Protein AF-A0A8S1IZ89-F1 (afdb_monomer_lite)

Structure (mmCIF, N/CA/C/O backbone):
data_AF-A0A8S1IZ89-F1
#
_entry.id   AF-A0A8S1IZ89-F1
#
loop_
_atom_site.group_PDB
_atom_site.id
_atom_site.type_symbol
_atom_site.label_atom_id
_atom_site.label_alt_id
_atom_site.label_comp_id
_atom_site.label_asym_id
_atom_site.label_entity_id
_atom_site.label_seq_id
_atom_site.pdbx_PDB_ins_code
_atom_site.Cartn_x
_atom_site.Cartn_y
_atom_site.Cartn_z
_atom_site.occupancy
_atom_site.B_iso_or_equiv
_atom_site.auth_seq_id
_atom_site.auth_comp_id
_atom_site.auth_asym_id
_atom_site.auth_atom_id
_atom_site.pdbx_PDB_model_num
ATOM 1 N N . VAL A 1 1 ? -4.936 14.243 17.126 1.00 49.38 1 VAL A N 1
ATOM 2 C CA . VAL A 1 1 ? -4.599 13.901 15.725 1.00 49.38 1 VAL A CA 1
ATOM 3 C C . VAL A 1 1 ? -5.715 13.002 15.227 1.00 49.38 1 VAL A C 1
ATOM 5 O O . VAL A 1 1 ? -6.036 12.081 15.971 1.00 49.38 1 VAL A O 1
ATOM 8 N N . PRO A 1 2 ? -6.377 13.292 14.095 1.00 57.69 2 PRO A N 1
ATOM 9 C CA . PRO A 1 2 ? -7.375 12.384 13.537 1.00 57.69 2 PRO A CA 1
ATOM 10 C C . PRO A 1 2 ? -6.714 11.041 13.225 1.00 57.69 2 PRO A C 1
ATOM 12 O O . PRO A 1 2 ? -5.628 11.019 12.645 1.00 57.69 2 PRO A O 1
ATOM 15 N N . THR A 1 3 ? -7.331 9.948 13.657 1.00 65.00 3 THR A N 1
ATOM 16 C CA . THR A 1 3 ? -6.880 8.593 13.336 1.00 65.00 3 THR A CA 1
ATOM 17 C C . THR A 1 3 ? -6.989 8.394 11.822 1.00 65.00 3 THR A C 1
ATOM 19 O O . THR A 1 3 ? -8.007 8.797 11.257 1.00 65.00 3 THR A O 1
ATOM 22 N N . PRO A 1 4 ? -5.977 7.821 11.148 1.00 73.00 4 PRO A N 1
ATOM 23 C CA . PRO A 1 4 ? -6.112 7.484 9.737 1.00 73.00 4 PRO A CA 1
ATOM 24 C C . PRO A 1 4 ? -7.290 6.528 9.534 1.00 73.00 4 PRO A C 1
ATOM 26 O O . PRO A 1 4 ? -7.555 5.667 10.378 1.00 73.00 4 PRO A O 1
ATOM 29 N N . THR A 1 5 ? -7.984 6.669 8.408 1.00 88.69 5 THR A N 1
ATOM 30 C CA . THR A 1 5 ? -9.081 5.765 8.062 1.00 88.69 5 THR A CA 1
ATOM 31 C C . THR A 1 5 ? -8.478 4.432 7.629 1.00 88.69 5 THR A C 1
ATOM 33 O O . THR A 1 5 ? -7.643 4.389 6.729 1.00 88.69 5 THR A O 1
ATOM 36 N N . LEU A 1 6 ? -8.866 3.335 8.279 1.00 92.69 6 LEU A N 1
ATOM 37 C CA . LEU A 1 6 ? -8.362 1.995 7.973 1.00 92.69 6 LEU A CA 1
ATOM 38 C C . LEU A 1 6 ? -9.396 1.201 7.181 1.00 92.69 6 LEU A C 1
ATOM 40 O O . LEU A 1 6 ? -10.599 1.341 7.395 1.00 92.69 6 LEU A O 1
ATOM 44 N N . SER A 1 7 ? -8.930 0.323 6.294 1.00 94.62 7 SER A N 1
ATOM 45 C CA . SER A 1 7 ? -9.812 -0.607 5.591 1.00 94.62 7 SER A CA 1
ATOM 46 C C . SER A 1 7 ? -10.605 -1.460 6.585 1.00 94.62 7 SER A C 1
ATOM 48 O O . SER A 1 7 ? -10.048 -2.026 7.527 1.00 94.62 7 SER A O 1
ATOM 50 N N . GLU A 1 8 ? -11.912 -1.562 6.360 1.00 94.69 8 GLU A N 1
ATOM 51 C CA . GLU A 1 8 ? -12.821 -2.352 7.194 1.00 94.69 8 GLU A CA 1
ATOM 52 C C . GLU A 1 8 ? -12.557 -3.853 7.058 1.00 94.69 8 GLU A C 1
ATOM 54 O O . GLU A 1 8 ? -12.084 -4.320 6.013 1.00 94.69 8 GLU A O 1
ATOM 59 N N . LYS A 1 9 ? -12.888 -4.613 8.107 1.00 95.50 9 LYS A N 1
ATOM 60 C CA . LYS A 1 9 ? -12.671 -6.063 8.171 1.00 95.50 9 LYS A CA 1
ATOM 61 C C . LYS A 1 9 ? -13.233 -6.776 6.943 1.00 95.50 9 LYS A C 1
ATOM 63 O O . LYS A 1 9 ? -14.357 -6.517 6.520 1.00 95.50 9 LYS A O 1
ATOM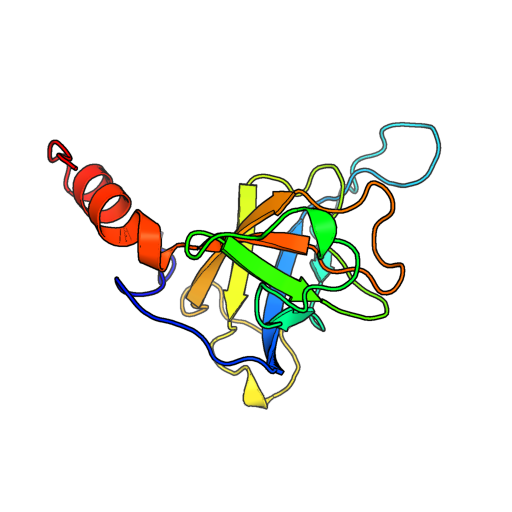 68 N N . GLY A 1 10 ? -12.451 -7.698 6.383 1.00 93.12 10 GLY A N 1
ATOM 69 C CA . GLY A 1 10 ? -12.871 -8.529 5.249 1.00 93.12 10 GLY A CA 1
ATOM 70 C C . GLY A 1 10 ? -13.019 -7.779 3.919 1.00 93.12 10 GLY A C 1
ATOM 71 O O . GLY A 1 10 ? -13.324 -8.404 2.904 1.00 93.12 10 GLY A O 1
ATOM 72 N N . THR A 1 11 ? -12.768 -6.465 3.887 1.00 94.44 11 THR A N 1
ATOM 73 C CA . THR A 1 11 ? -12.809 -5.683 2.648 1.00 94.44 11 THR A CA 1
ATOM 74 C C . THR A 1 11 ? -11.732 -6.168 1.685 1.00 94.44 11 THR A C 1
ATOM 76 O O . THR A 1 11 ? -10.543 -6.221 2.023 1.00 94.44 11 THR A O 1
ATOM 79 N N . GLN A 1 12 ? -12.150 -6.481 0.462 1.00 92.44 12 GLN A N 1
ATOM 80 C CA . GLN A 1 12 ? -11.260 -6.702 -0.667 1.00 92.44 12 GLN A CA 1
ATOM 81 C C . GLN A 1 12 ? -11.396 -5.543 -1.645 1.00 92.44 12 GLN A C 1
ATOM 83 O O . GLN A 1 12 ? -12.501 -5.154 -2.015 1.00 92.44 12 GLN A O 1
ATOM 88 N N . HIS A 1 13 ? -10.256 -5.002 -2.059 1.00 92.38 13 HIS A N 1
ATOM 89 C CA . HIS A 1 13 ? -10.190 -3.921 -3.031 1.00 92.38 13 HIS A CA 1
ATOM 90 C C . HIS A 1 13 ? -9.970 -4.515 -4.431 1.00 92.38 13 HIS A C 1
ATOM 92 O O . HIS A 1 13 ? -9.106 -5.388 -4.563 1.00 92.38 13 HIS A O 1
ATOM 98 N N . PRO A 1 14 ? -10.738 -4.104 -5.458 1.00 92.00 14 PRO A N 1
ATOM 99 C CA . PRO A 1 14 ? -10.648 -4.681 -6.799 1.00 92.00 14 PRO A CA 1
ATOM 100 C C . PRO A 1 14 ? -9.265 -4.531 -7.444 1.00 92.00 14 PRO A C 1
ATOM 102 O O . PRO A 1 14 ? -8.589 -3.515 -7.250 1.00 92.00 14 PRO A O 1
ATOM 105 N N . GLY A 1 15 ? -8.888 -5.496 -8.289 1.00 94.19 15 GLY A N 1
ATOM 106 C CA . GLY A 1 15 ? -7.741 -5.349 -9.188 1.00 94.19 15 GLY A CA 1
ATOM 107 C C . GLY A 1 15 ? -7.893 -4.128 -10.104 1.00 94.19 15 GLY A C 1
ATOM 108 O O . GLY A 1 15 ? -8.998 -3.788 -10.525 1.00 94.19 15 GLY A O 1
ATOM 109 N N . GLY A 1 16 ? -6.784 -3.441 -10.380 1.00 92.50 16 GLY A N 1
ATOM 110 C CA . GLY A 1 16 ? -6.748 -2.188 -11.140 1.00 92.50 16 GLY A CA 1
ATOM 111 C C . GLY A 1 16 ? -7.029 -0.924 -10.318 1.00 92.50 16 GLY A C 1
ATOM 112 O O . GLY A 1 16 ? -6.866 0.178 -10.838 1.00 92.50 16 GLY A O 1
ATOM 113 N N . THR A 1 17 ? -7.407 -1.048 -9.040 1.00 91.62 17 THR A N 1
ATOM 114 C CA . THR A 1 17 ? -7.554 0.109 -8.139 1.00 91.62 17 THR A CA 1
ATOM 115 C C . THR A 1 17 ? -6.214 0.818 -7.970 1.00 91.62 17 THR A C 1
ATOM 117 O O . THR A 1 17 ? -5.233 0.178 -7.587 1.00 91.62 17 THR A O 1
ATOM 120 N N . TYR A 1 18 ? -6.181 2.128 -8.225 1.00 91.56 18 TYR A N 1
ATOM 121 C CA . TYR A 1 18 ? -5.006 2.958 -7.967 1.00 91.56 18 TYR A CA 1
ATOM 122 C C . TYR A 1 18 ? -4.786 3.140 -6.468 1.00 91.56 18 TYR A C 1
ATOM 124 O O . TYR A 1 18 ? -5.712 3.468 -5.723 1.00 91.56 18 TYR A O 1
ATOM 132 N N . VAL A 1 19 ? -3.541 2.950 -6.051 1.00 93.25 19 VAL A N 1
ATOM 133 C CA . VAL A 1 19 ? -3.087 3.059 -4.668 1.00 93.25 19 VAL A CA 1
ATOM 134 C C . VAL A 1 19 ? -1.782 3.842 -4.611 1.00 93.25 19 VAL A C 1
ATOM 136 O O . VAL A 1 19 ? -1.003 3.869 -5.563 1.00 93.25 19 VAL A O 1
ATOM 139 N N . GLY A 1 20 ? -1.567 4.513 -3.489 1.00 92.38 20 GLY A N 1
ATOM 140 C CA . GLY A 1 20 ? -0.357 5.258 -3.198 1.00 92.38 20 GLY A CA 1
ATOM 141 C C . GLY A 1 20 ? 0.447 4.562 -2.114 1.00 92.38 20 GLY A C 1
ATOM 142 O O . GLY A 1 20 ? -0.123 3.903 -1.244 1.00 92.38 20 GLY A O 1
ATOM 143 N N . ALA A 1 21 ? 1.762 4.735 -2.144 1.00 93.38 21 ALA A N 1
ATOM 144 C CA . ALA A 1 21 ? 2.639 4.357 -1.046 1.00 93.38 21 ALA A CA 1
ATOM 145 C C . ALA A 1 21 ? 3.576 5.511 -0.694 1.00 93.38 21 ALA A C 1
ATOM 147 O O . ALA A 1 21 ? 4.027 6.234 -1.582 1.00 93.38 21 ALA A O 1
ATOM 148 N N . LEU A 1 22 ? 3.833 5.696 0.600 1.00 90.31 22 LEU A N 1
ATOM 149 C CA . LEU A 1 22 ? 4.686 6.760 1.132 1.00 90.31 22 LEU A CA 1
ATOM 150 C C . LEU A 1 22 ? 5.923 6.169 1.798 1.00 90.31 22 LEU A C 1
ATOM 152 O O . LEU A 1 22 ? 5.813 5.204 2.556 1.00 90.31 22 LEU A O 1
ATOM 156 N N . GLY A 1 23 ? 7.072 6.792 1.562 1.00 89.69 23 GLY A N 1
ATOM 157 C CA . GLY A 1 23 ? 8.345 6.264 2.025 1.00 89.69 23 GLY A CA 1
ATOM 158 C C . GLY A 1 23 ? 9.500 7.243 1.870 1.00 89.69 23 GLY A C 1
ATOM 159 O O . GLY A 1 23 ? 9.391 8.258 1.179 1.00 89.69 23 GLY A O 1
ATOM 160 N N . TRP A 1 24 ? 10.598 6.958 2.562 1.00 88.06 24 TRP A N 1
ATOM 161 C CA . TRP A 1 24 ? 11.829 7.744 2.458 1.00 88.06 24 TRP A CA 1
ATOM 162 C C . TRP A 1 24 ? 12.909 7.050 1.649 1.00 88.06 24 TRP A C 1
ATOM 164 O O . TRP A 1 24 ? 13.892 7.726 1.398 1.00 88.06 24 TRP A O 1
ATOM 174 N N . ASP A 1 25 ? 12.732 5.784 1.246 1.00 81.56 25 ASP A N 1
ATOM 175 C CA . ASP A 1 25 ? 13.628 4.988 0.397 1.00 81.56 25 ASP A CA 1
ATOM 176 C C . ASP A 1 25 ? 15.148 5.088 0.690 1.00 81.56 25 ASP A C 1
ATOM 178 O O . ASP A 1 25 ? 15.782 6.139 0.761 1.00 81.56 25 ASP A O 1
ATOM 182 N N . ILE A 1 26 ? 15.828 3.950 0.745 1.00 74.25 26 ILE A N 1
ATOM 183 C CA . ILE A 1 26 ? 17.291 3.909 0.731 1.00 74.25 26 ILE A CA 1
ATOM 184 C C . ILE A 1 26 ? 17.732 4.017 -0.730 1.00 74.25 26 ILE A C 1
ATOM 186 O O . ILE A 1 26 ? 17.502 3.112 -1.534 1.00 74.25 26 ILE A O 1
ATOM 190 N N . GLY A 1 27 ? 18.388 5.126 -1.068 1.00 61.88 27 GLY A N 1
ATOM 191 C CA . GLY A 1 27 ? 18.873 5.425 -2.406 1.00 61.88 27 GLY A CA 1
ATOM 192 C C . GLY A 1 27 ? 19.727 4.300 -3.000 1.00 61.88 27 GLY A C 1
ATOM 193 O O . GLY A 1 27 ? 20.597 3.709 -2.354 1.00 61.88 27 GLY A O 1
ATOM 194 N N . HIS A 1 28 ? 19.504 4.015 -4.284 1.00 55.84 28 HIS A N 1
ATOM 195 C CA . HIS A 1 28 ? 20.293 3.056 -5.055 1.00 55.84 28 HIS A CA 1
ATOM 196 C C . HIS A 1 28 ? 21.638 3.668 -5.478 1.00 55.84 28 HIS A C 1
ATOM 198 O O . HIS A 1 28 ? 21.827 4.043 -6.632 1.00 55.84 28 HIS A O 1
ATOM 204 N N . GLY A 1 29 ? 22.576 3.786 -4.533 1.00 48.19 29 GLY A N 1
ATOM 205 C CA . GLY A 1 29 ? 23.840 4.492 -4.766 1.00 48.19 29 GLY A CA 1
ATOM 206 C C . GLY A 1 29 ? 25.036 4.001 -3.955 1.00 48.19 29 GLY A C 1
ATOM 207 O O . GLY A 1 29 ? 25.900 4.807 -3.646 1.00 48.19 29 GLY A O 1
ATOM 208 N N . GLY A 1 30 ? 25.107 2.721 -3.566 1.00 47.28 30 GLY A N 1
ATOM 209 C CA . GLY A 1 30 ? 26.288 2.118 -2.910 1.00 47.28 30 GLY A CA 1
ATOM 210 C C . GLY A 1 30 ? 26.605 2.621 -1.489 1.00 47.28 30 GLY A C 1
ATOM 211 O O . GLY A 1 30 ? 27.226 1.903 -0.708 1.00 47.28 30 GLY A O 1
ATOM 212 N N . TYR A 1 31 ? 26.105 3.796 -1.126 1.00 50.94 31 TYR A N 1
ATOM 213 C CA . TYR A 1 31 ? 26.049 4.356 0.211 1.00 50.94 31 TYR A CA 1
ATOM 214 C C . TYR A 1 31 ? 24.585 4.357 0.654 1.00 50.94 31 TYR A C 1
ATOM 216 O O . TYR A 1 31 ? 23.686 4.611 -0.144 1.00 50.94 31 TYR A O 1
ATOM 224 N N . ARG A 1 32 ? 24.341 4.005 1.919 1.00 59.81 32 ARG A N 1
ATOM 225 C CA . ARG A 1 32 ? 23.022 3.984 2.572 1.00 59.81 32 ARG A CA 1
ATOM 226 C C . ARG A 1 32 ? 22.459 5.408 2.737 1.00 59.81 32 ARG A C 1
ATOM 228 O O . ARG A 1 32 ? 22.263 5.861 3.860 1.00 59.81 32 ARG A O 1
ATOM 235 N N . GLU A 1 33 ? 22.258 6.137 1.649 1.00 64.81 33 GLU A N 1
ATOM 236 C CA . GLU A 1 33 ? 21.637 7.458 1.690 1.00 64.81 33 GLU A CA 1
ATOM 237 C C . GLU A 1 33 ? 20.123 7.281 1.681 1.00 64.81 33 GLU A C 1
ATOM 239 O O . GLU A 1 33 ? 19.527 6.952 0.661 1.00 64.81 33 GLU A O 1
ATOM 244 N N . VAL A 1 34 ? 19.512 7.439 2.851 1.00 72.25 34 VAL A N 1
ATOM 245 C CA . VAL A 1 34 ? 18.061 7.606 2.976 1.00 72.25 34 VAL A CA 1
ATOM 246 C C . VAL A 1 34 ? 17.718 8.977 2.399 1.00 72.25 34 VAL A C 1
ATOM 248 O O . VAL A 1 34 ? 18.426 9.942 2.704 1.00 72.25 34 VAL A O 1
ATOM 251 N N . TYR A 1 35 ? 16.671 9.093 1.581 1.00 75.94 35 TYR A N 1
ATOM 252 C CA . TYR A 1 35 ? 16.251 10.423 1.143 1.00 75.94 35 TYR A CA 1
ATOM 253 C C . TYR A 1 35 ? 15.790 11.254 2.349 1.00 75.94 35 TYR A C 1
ATOM 255 O O . TYR A 1 35 ? 15.136 10.760 3.262 1.00 75.94 35 TYR A O 1
ATOM 263 N N . ASP A 1 36 ? 16.135 12.539 2.365 1.00 82.00 36 ASP A N 1
ATOM 264 C CA . ASP A 1 36 ? 15.750 13.481 3.427 1.00 82.00 36 ASP A CA 1
ATOM 265 C C . ASP A 1 36 ? 14.297 13.968 3.300 1.00 82.00 36 ASP A C 1
ATOM 267 O O . ASP A 1 36 ? 13.718 14.531 4.230 1.00 82.00 36 ASP A O 1
ATOM 271 N N . THR A 1 37 ? 13.698 13.723 2.139 1.00 85.69 37 THR A N 1
ATOM 272 C CA . THR A 1 37 ? 12.366 14.174 1.763 1.00 85.69 37 THR A CA 1
ATOM 273 C C . THR A 1 37 ? 11.459 12.968 1.577 1.00 85.69 37 THR A C 1
ATOM 275 O O . THR A 1 37 ? 11.817 12.035 0.859 1.00 85.69 37 THR A O 1
ATOM 278 N N . LEU A 1 38 ? 10.274 13.010 2.192 1.00 87.31 38 LEU A N 1
ATOM 279 C CA . LEU A 1 38 ? 9.245 11.988 2.011 1.00 87.31 38 LEU A CA 1
ATOM 280 C C . LEU A 1 38 ? 8.815 11.932 0.540 1.00 87.31 38 LEU A C 1
ATOM 282 O O . LEU A 1 38 ? 8.553 12.967 -0.080 1.00 87.31 38 LEU A O 1
ATOM 286 N N . ARG A 1 39 ? 8.712 10.722 -0.003 1.00 87.75 39 ARG A N 1
ATOM 287 C CA . ARG A 1 39 ? 8.324 10.452 -1.387 1.00 87.75 39 ARG A CA 1
ATOM 288 C C . ARG A 1 39 ? 7.044 9.643 -1.446 1.00 87.75 39 ARG A C 1
ATOM 290 O O . ARG A 1 39 ? 6.634 9.021 -0.469 1.00 87.75 39 ARG A O 1
ATOM 297 N N . MET A 1 40 ? 6.421 9.682 -2.618 1.00 88.94 40 MET A N 1
ATOM 298 C CA . MET A 1 40 ? 5.192 8.964 -2.905 1.00 88.94 40 MET A CA 1
ATOM 299 C C . MET A 1 40 ? 5.318 8.215 -4.229 1.00 88.94 40 MET A C 1
ATOM 301 O O . MET A 1 40 ? 5.583 8.839 -5.256 1.00 88.94 40 MET A O 1
ATOM 305 N N . ALA A 1 41 ? 5.048 6.912 -4.206 1.00 90.69 41 ALA A N 1
ATOM 306 C CA . ALA A 1 41 ? 4.626 6.174 -5.390 1.00 90.69 41 ALA A CA 1
ATOM 307 C C . ALA A 1 41 ? 3.116 6.393 -5.548 1.00 90.69 41 ALA A C 1
ATOM 309 O O . ALA A 1 41 ? 2.354 6.123 -4.622 1.00 90.69 41 ALA A O 1
ATOM 310 N N . SER A 1 42 ? 2.684 6.927 -6.686 1.00 89.62 42 SER A N 1
ATOM 311 C CA . SER A 1 42 ? 1.304 7.378 -6.930 1.00 89.62 42 SER A CA 1
ATOM 312 C C . SER A 1 42 ? 0.606 6.650 -8.084 1.00 89.62 42 SER A C 1
ATOM 314 O O . SER A 1 42 ? -0.578 6.867 -8.334 1.00 89.62 42 SER A O 1
ATOM 316 N N . SER A 1 43 ? 1.332 5.783 -8.788 1.00 89.81 43 SER A N 1
ATOM 317 C CA . SER A 1 43 ? 0.859 5.055 -9.970 1.00 89.81 43 SER A CA 1
ATOM 318 C C . SER A 1 43 ? 0.678 3.552 -9.746 1.00 89.81 43 SER A C 1
ATOM 320 O O . SER A 1 43 ? 0.438 2.820 -10.707 1.00 89.81 43 SER A O 1
ATOM 322 N N . LEU A 1 44 ? 0.798 3.078 -8.503 1.00 93.56 44 LEU A N 1
ATOM 323 C CA . LEU A 1 44 ? 0.624 1.667 -8.172 1.00 93.56 44 LEU A CA 1
ATOM 324 C C . LEU A 1 44 ? -0.834 1.247 -8.381 1.00 93.56 44 LEU A C 1
ATOM 326 O O . LEU A 1 44 ? -1.768 1.989 -8.077 1.00 93.56 44 LEU A O 1
ATOM 330 N N . GLN A 1 45 ? -1.028 0.029 -8.872 1.00 94.69 45 GLN A N 1
ATOM 331 C CA . GLN A 1 45 ? -2.335 -0.594 -9.041 1.00 94.69 45 GLN A CA 1
ATOM 332 C C . GLN A 1 45 ? -2.383 -1.933 -8.326 1.00 94.69 45 GLN A C 1
ATOM 334 O O . GLN A 1 45 ? -1.419 -2.697 -8.378 1.00 94.69 45 GLN A O 1
ATOM 339 N N . ILE A 1 46 ? -3.519 -2.243 -7.703 1.00 96.44 46 ILE A N 1
ATOM 340 C CA . ILE A 1 46 ? -3.752 -3.563 -7.112 1.00 96.44 46 ILE A CA 1
ATOM 341 C C . ILE A 1 46 ? -3.750 -4.624 -8.211 1.00 96.44 46 ILE A C 1
ATOM 343 O O . ILE A 1 46 ? -4.438 -4.486 -9.225 1.00 96.44 46 ILE A O 1
ATOM 347 N N . VAL A 1 47 ? -3.026 -5.713 -7.973 1.00 96.38 47 VAL A N 1
ATOM 348 C CA . VAL A 1 47 ? -3.015 -6.898 -8.830 1.00 96.38 47 VAL A CA 1
ATOM 349 C C . VAL A 1 47 ? -3.492 -8.092 -8.018 1.00 96.38 47 VAL A C 1
ATOM 351 O O . VAL A 1 47 ? -3.202 -8.221 -6.830 1.00 96.38 47 VAL A O 1
ATOM 354 N N . GLU A 1 48 ? -4.242 -8.980 -8.660 1.00 95.31 48 GLU A N 1
ATOM 355 C CA . GLU A 1 48 ? -4.629 -10.246 -8.052 1.00 95.31 48 GLU A CA 1
ATOM 356 C C . GLU A 1 48 ? -3.390 -11.068 -7.671 1.00 95.31 48 GLU A C 1
ATOM 358 O O . GLU A 1 48 ? -2.487 -11.285 -8.480 1.00 95.31 48 GLU A O 1
ATOM 363 N N . ASN A 1 49 ? -3.368 -11.555 -6.431 1.00 95.88 49 ASN A N 1
ATOM 364 C CA . ASN A 1 49 ? -2.210 -12.197 -5.808 1.00 95.88 49 ASN A CA 1
ATOM 365 C C . ASN A 1 49 ? -1.522 -13.294 -6.653 1.00 95.88 49 ASN A C 1
ATOM 367 O O . ASN A 1 49 ? -0.291 -13.274 -6.723 1.00 95.88 49 ASN A O 1
ATOM 371 N N . PRO A 1 50 ? -2.244 -14.216 -7.328 1.00 94.56 50 PRO A N 1
ATOM 372 C CA . PRO A 1 50 ? -1.613 -15.242 -8.166 1.00 94.56 50 PRO A CA 1
ATOM 373 C C . PRO A 1 50 ? -0.858 -14.690 -9.383 1.00 94.56 50 PRO A C 1
ATOM 375 O O . PRO A 1 50 ? 0.007 -15.373 -9.926 1.00 94.56 50 PRO A O 1
ATOM 378 N N . TYR A 1 51 ? -1.181 -13.468 -9.812 1.00 94.75 51 TYR A N 1
ATOM 379 C CA . TYR A 1 51 ? -0.638 -12.824 -11.009 1.00 94.75 51 TYR A CA 1
ATOM 380 C C . TYR A 1 51 ? 0.293 -11.653 -10.673 1.00 94.75 51 TYR A C 1
ATOM 382 O O . TYR A 1 51 ? 0.579 -10.825 -11.536 1.00 94.75 51 TYR A O 1
ATOM 390 N N . CYS A 1 52 ? 0.758 -11.566 -9.424 1.00 95.50 52 CYS A N 1
ATOM 391 C CA . CYS A 1 52 ? 1.639 -10.496 -8.980 1.00 95.50 52 CYS A CA 1
ATOM 392 C C . CYS A 1 52 ? 3.001 -10.552 -9.703 1.00 95.50 52 CYS A C 1
ATOM 394 O O . CYS A 1 52 ? 3.752 -11.513 -9.489 1.00 95.50 52 CYS A O 1
ATOM 396 N N . PRO A 1 53 ? 3.362 -9.542 -10.521 1.00 94.56 53 PRO A N 1
ATOM 397 C CA . PRO A 1 53 ? 4.559 -9.605 -11.355 1.00 94.56 53 PRO A CA 1
ATOM 398 C C . PRO A 1 53 ? 5.843 -9.745 -10.530 1.00 94.56 53 PRO A C 1
ATOM 400 O O . PRO A 1 53 ? 6.156 -8.901 -9.692 1.00 94.56 53 PRO A O 1
ATOM 403 N N . GLY A 1 54 ? 6.627 -10.791 -10.780 1.00 93.12 54 GLY A N 1
ATOM 404 C CA . GLY A 1 54 ? 7.882 -11.061 -10.071 1.00 93.12 54 GLY A CA 1
ATOM 405 C C . GLY A 1 54 ? 7.734 -11.714 -8.690 1.00 93.12 54 GLY A C 1
ATOM 406 O O . GLY A 1 54 ? 8.758 -12.014 -8.068 1.00 93.12 54 GLY A O 1
ATOM 407 N N . LEU A 1 55 ? 6.505 -11.958 -8.224 1.00 94.25 55 LEU A N 1
ATOM 408 C CA . LEU A 1 55 ? 6.192 -12.662 -6.973 1.00 94.25 55 LEU A CA 1
ATOM 409 C C . LEU A 1 55 ? 5.368 -13.942 -7.207 1.00 94.25 55 LEU A C 1
ATOM 411 O O . LEU A 1 55 ? 4.882 -14.556 -6.258 1.00 94.25 55 LEU A O 1
ATOM 415 N N . GLU A 1 56 ? 5.265 -14.417 -8.450 1.00 91.19 56 GLU A N 1
ATOM 416 C CA . GLU A 1 56 ? 4.444 -15.576 -8.836 1.00 91.19 56 GLU A CA 1
ATOM 417 C C . GLU A 1 56 ? 4.863 -16.852 -8.087 1.00 91.19 56 GLU A C 1
ATOM 419 O O . GLU A 1 56 ? 4.040 -17.688 -7.720 1.00 91.19 56 GLU A O 1
ATOM 424 N N . ARG A 1 57 ? 6.166 -16.993 -7.806 1.00 90.25 57 ARG A N 1
ATOM 425 C CA . ARG A 1 57 ? 6.726 -18.145 -7.076 1.00 90.25 57 ARG A CA 1
ATOM 426 C C . ARG A 1 57 ? 6.538 -18.073 -5.559 1.00 90.25 57 ARG A C 1
ATOM 428 O O . ARG A 1 57 ? 6.873 -19.037 -4.879 1.00 90.25 57 ARG A O 1
ATOM 435 N N . TRP A 1 58 ? 6.067 -16.943 -5.032 1.00 89.62 58 TRP A N 1
ATOM 436 C CA . TRP A 1 58 ? 5.963 -16.697 -3.591 1.00 89.62 58 TRP A CA 1
ATOM 437 C C . TRP A 1 58 ? 4.580 -17.056 -3.040 1.00 89.62 58 TRP A C 1
ATOM 439 O O . TRP A 1 58 ? 4.400 -17.020 -1.829 1.00 89.62 58 TRP A O 1
ATOM 449 N N . ALA A 1 59 ? 3.630 -17.432 -3.909 1.00 90.75 59 ALA A N 1
ATOM 450 C CA . ALA A 1 59 ? 2.290 -17.890 -3.538 1.00 90.75 59 ALA A CA 1
ATOM 451 C C . ALA A 1 59 ? 1.613 -16.959 -2.513 1.00 90.75 59 ALA A C 1
ATOM 453 O O . ALA A 1 59 ? 1.288 -17.365 -1.398 1.00 90.75 59 ALA A O 1
ATOM 454 N N . LEU A 1 60 ? 1.434 -15.689 -2.893 1.00 95.25 60 LEU A N 1
ATOM 455 C CA . LEU A 1 60 ? 0.910 -14.653 -2.004 1.00 95.25 60 LEU A CA 1
ATOM 456 C C . LEU A 1 60 ? -0.464 -15.049 -1.430 1.00 95.25 60 LEU A C 1
ATOM 458 O O . LEU A 1 60 ? -1.448 -15.180 -2.161 1.00 95.25 60 LEU A O 1
ATOM 462 N N . GLY A 1 61 ? -0.524 -15.224 -0.108 1.00 94.69 61 GLY A N 1
ATOM 463 C CA . GLY A 1 61 ? -1.744 -15.590 0.611 1.00 94.69 61 GLY A CA 1
ATOM 464 C C . GLY A 1 61 ? -2.774 -14.458 0.677 1.00 94.69 61 GLY A C 1
ATOM 465 O O . GLY A 1 61 ? -2.484 -13.311 0.346 1.00 94.69 61 GLY A O 1
ATOM 466 N N . ALA A 1 62 ? -3.988 -14.767 1.140 1.00 94.38 62 ALA A N 1
ATOM 467 C CA . ALA A 1 62 ? -5.085 -13.796 1.225 1.00 94.38 62 ALA A CA 1
ATOM 468 C C . ALA A 1 62 ? -4.785 -12.600 2.153 1.00 94.38 62 ALA A C 1
ATOM 470 O O . ALA A 1 62 ? -5.268 -11.502 1.893 1.00 94.38 62 ALA A O 1
ATOM 471 N N . HIS A 1 63 ? -3.927 -12.780 3.162 1.00 95.81 63 HIS A N 1
ATOM 472 C CA . HIS A 1 63 ? -3.457 -11.732 4.079 1.00 95.81 63 HIS A CA 1
ATOM 473 C C . HIS A 1 63 ? -2.500 -10.717 3.425 1.00 95.81 63 HIS A C 1
ATOM 475 O O . HIS A 1 63 ? -2.026 -9.794 4.087 1.00 95.81 63 HIS A O 1
ATOM 481 N N . LEU A 1 64 ? -2.195 -10.874 2.132 1.00 97.50 64 LEU A N 1
ATOM 482 C CA . LEU A 1 64 ? -1.365 -9.959 1.355 1.00 97.50 64 LEU A CA 1
ATOM 483 C C . LEU A 1 64 ? -2.173 -9.281 0.247 1.00 97.50 64 LEU A C 1
ATOM 485 O O . LEU A 1 64 ? -3.159 -9.818 -0.271 1.00 97.50 64 LEU A O 1
ATOM 489 N N . ILE A 1 65 ? -1.715 -8.094 -0.128 1.00 98.00 65 ILE A N 1
ATOM 490 C CA . ILE A 1 65 ? -2.111 -7.335 -1.310 1.00 98.00 65 ILE A CA 1
ATOM 491 C C . ILE A 1 65 ? -0.875 -7.245 -2.199 1.00 98.00 65 ILE A C 1
ATOM 493 O O . ILE A 1 65 ? 0.201 -6.907 -1.709 1.00 98.00 65 ILE A O 1
ATOM 497 N N . CYS A 1 66 ? -1.019 -7.519 -3.492 1.00 97.56 66 CYS A N 1
ATOM 498 C CA . CYS A 1 66 ? -0.017 -7.130 -4.475 1.00 97.56 66 CYS A CA 1
ATOM 499 C C . CYS A 1 66 ? -0.374 -5.767 -5.070 1.00 97.56 66 CYS A C 1
ATOM 501 O O . CYS A 1 66 ? -1.522 -5.557 -5.470 1.00 97.56 66 CYS A O 1
ATOM 503 N N . ALA A 1 67 ? 0.604 -4.868 -5.170 1.00 96.88 67 ALA A N 1
ATOM 504 C CA . ALA A 1 67 ? 0.476 -3.657 -5.972 1.00 96.88 67 ALA A CA 1
ATOM 505 C C . ALA A 1 67 ? 1.682 -3.479 -6.896 1.00 96.88 67 ALA A C 1
ATOM 507 O O . ALA A 1 67 ? 2.791 -3.917 -6.590 1.00 96.88 67 ALA A O 1
ATOM 508 N N . TYR A 1 68 ? 1.442 -2.879 -8.055 1.00 95.00 68 TYR A N 1
ATOM 509 C CA . TYR A 1 68 ? 2.385 -2.865 -9.164 1.00 95.00 68 TYR A CA 1
ATOM 510 C C . TYR A 1 68 ? 2.309 -1.556 -9.955 1.00 95.00 68 TYR A C 1
ATOM 512 O O . TYR A 1 68 ? 1.220 -1.052 -10.221 1.00 95.00 68 TYR A O 1
ATOM 520 N N . SER A 1 69 ? 3.463 -1.046 -10.386 1.00 93.81 69 SER A N 1
ATOM 521 C CA . SER A 1 69 ? 3.596 -0.043 -11.445 1.00 93.81 69 SER A CA 1
ATOM 522 C C . SER A 1 69 ? 4.827 -0.344 -12.304 1.00 93.81 69 SER A C 1
ATOM 524 O O . SER A 1 69 ? 5.768 -1.026 -11.892 1.00 93.81 69 SER A O 1
ATOM 526 N N . THR A 1 70 ? 4.831 0.162 -13.537 1.00 91.50 70 THR A N 1
ATOM 527 C CA . THR A 1 70 ? 5.974 0.036 -14.449 1.00 91.50 70 THR A CA 1
ATOM 528 C C . THR A 1 70 ? 7.187 0.838 -13.970 1.00 91.50 70 THR A C 1
ATOM 530 O O . THR A 1 70 ? 8.316 0.400 -14.194 1.00 91.50 70 THR A O 1
ATOM 533 N N . TYR A 1 71 ? 6.965 1.993 -13.330 1.00 88.75 71 TYR A N 1
ATOM 534 C CA . TYR A 1 71 ? 8.007 3.004 -13.083 1.00 88.75 71 TYR A CA 1
ATOM 535 C C . TYR A 1 71 ? 8.194 3.383 -11.614 1.00 88.75 71 TYR A C 1
ATOM 537 O O . TYR A 1 71 ? 9.208 3.986 -11.273 1.00 88.75 71 TYR A O 1
ATOM 545 N N . GLU A 1 72 ? 7.232 3.052 -10.760 1.00 91.25 72 GLU A N 1
ATOM 546 C CA . GLU A 1 72 ? 7.249 3.382 -9.336 1.00 91.25 72 GLU A CA 1
ATOM 547 C C . GLU A 1 72 ? 7.074 2.105 -8.518 1.00 91.25 72 GLU A C 1
ATOM 549 O O . GLU A 1 72 ? 6.451 1.146 -8.972 1.00 91.25 72 GLU A O 1
ATOM 554 N N . ASP A 1 73 ? 7.646 2.083 -7.323 1.00 92.12 73 ASP A N 1
ATOM 555 C CA . ASP A 1 73 ? 7.591 0.946 -6.411 1.00 92.12 73 ASP A CA 1
ATOM 556 C C . ASP A 1 73 ? 7.915 1.433 -5.001 1.00 92.12 73 ASP A C 1
ATOM 558 O O . ASP A 1 73 ? 8.499 2.505 -4.839 1.00 92.12 73 ASP A O 1
ATOM 562 N N . THR A 1 74 ? 7.566 0.636 -4.001 1.00 93.38 74 THR A N 1
ATOM 563 C CA . THR A 1 74 ? 8.143 0.780 -2.658 1.00 93.38 74 THR A CA 1
ATOM 564 C C . THR A 1 74 ? 9.448 0.013 -2.590 1.00 93.38 74 THR A C 1
ATOM 566 O O . THR A 1 74 ? 9.532 -1.089 -3.140 1.00 93.38 74 THR A O 1
ATOM 569 N N . CYS A 1 75 ? 10.454 0.544 -1.902 1.00 91.00 75 CYS A N 1
ATOM 570 C CA . CYS A 1 75 ? 11.768 -0.086 -1.890 1.00 91.00 75 CYS A CA 1
ATOM 571 C C . CYS A 1 75 ? 12.333 -0.297 -0.481 1.00 91.00 75 CYS A C 1
ATOM 573 O O . CYS A 1 75 ? 11.636 -0.361 0.535 1.00 91.00 75 CYS A O 1
ATOM 575 N N . GLN A 1 76 ? 13.641 -0.535 -0.432 1.00 88.56 76 GLN A N 1
ATOM 576 C CA . GLN A 1 76 ? 14.384 -0.720 0.801 1.00 88.56 76 GLN A CA 1
ATOM 577 C C . GLN A 1 76 ? 14.230 0.526 1.667 1.00 88.56 76 GLN A C 1
ATOM 579 O O . GLN A 1 76 ? 14.515 1.618 1.205 1.00 88.56 76 GLN A O 1
ATOM 584 N N . GLY A 1 77 ? 13.838 0.361 2.928 1.00 88.06 77 GLY A N 1
ATOM 585 C CA . GLY A 1 77 ? 13.608 1.485 3.842 1.00 88.06 77 GLY A CA 1
ATOM 586 C C . GLY A 1 77 ? 12.154 1.945 3.941 1.00 88.06 77 GLY A C 1
ATOM 587 O O . GLY A 1 77 ? 11.837 2.653 4.891 1.00 88.06 77 GLY A O 1
ATOM 588 N N . ASP A 1 78 ? 11.267 1.478 3.059 1.00 91.75 78 ASP A N 1
ATOM 589 C CA . ASP A 1 78 ? 9.835 1.804 3.124 1.00 91.75 78 ASP A CA 1
ATOM 590 C C . ASP A 1 78 ? 9.019 0.824 3.977 1.00 91.75 78 ASP A C 1
ATOM 592 O O . ASP A 1 78 ? 7.833 1.046 4.214 1.00 91.75 78 ASP A O 1
ATOM 596 N N . SER A 1 79 ? 9.625 -0.277 4.437 1.00 94.31 79 SER A N 1
ATOM 597 C CA . SER A 1 79 ? 8.954 -1.308 5.238 1.00 94.31 79 SER A CA 1
ATOM 598 C C . SER A 1 79 ? 8.206 -0.711 6.434 1.00 94.31 79 SER A C 1
ATOM 600 O O . SER A 1 79 ? 8.772 0.038 7.230 1.00 94.31 79 SER A O 1
ATOM 602 N N . GLY A 1 80 ? 6.932 -1.081 6.582 1.00 95.56 80 GLY A N 1
ATOM 603 C CA . GLY A 1 80 ? 6.034 -0.518 7.595 1.00 95.56 80 GLY A CA 1
ATOM 604 C C . GLY A 1 80 ? 5.294 0.753 7.162 1.00 95.56 80 GLY A C 1
ATOM 605 O O . GLY A 1 80 ? 4.379 1.180 7.866 1.00 95.56 80 GLY A O 1
ATOM 606 N N . GLY A 1 81 ? 5.641 1.341 6.013 1.00 94.44 81 GLY A N 1
ATOM 607 C CA . GLY A 1 81 ? 4.933 2.481 5.434 1.00 94.44 81 GLY A CA 1
ATOM 608 C C . GLY A 1 81 ? 3.501 2.141 4.991 1.00 94.44 81 GLY A C 1
ATOM 609 O O . GLY A 1 81 ? 3.148 0.964 4.849 1.00 94.44 81 GLY A O 1
ATOM 610 N N . PRO A 1 82 ? 2.647 3.155 4.768 1.00 94.50 82 PRO A N 1
ATOM 611 C CA . PRO A 1 82 ? 1.265 2.940 4.363 1.00 94.50 82 PRO A CA 1
ATOM 612 C C . PRO A 1 82 ? 1.147 2.695 2.855 1.00 94.50 82 PRO A C 1
ATOM 614 O O . PRO A 1 82 ? 1.701 3.443 2.050 1.00 94.50 82 PRO A O 1
ATOM 617 N N . LEU A 1 83 ? 0.336 1.703 2.486 1.00 96.00 83 LEU A N 1
ATOM 618 C CA . LEU A 1 83 ? -0.341 1.636 1.193 1.00 96.00 83 LEU A CA 1
ATOM 619 C C . LEU A 1 83 ? -1.766 2.159 1.396 1.00 96.00 83 LEU A C 1
ATOM 621 O O . LEU A 1 83 ? -2.474 1.675 2.288 1.00 96.00 83 LEU A O 1
ATOM 625 N N . PHE A 1 84 ? -2.196 3.126 0.592 1.00 93.88 84 PHE A N 1
ATOM 626 C CA . PHE A 1 84 ? -3.470 3.821 0.787 1.00 93.88 84 PHE A CA 1
ATOM 627 C C . PHE A 1 84 ? -4.210 4.103 -0.526 1.00 93.88 84 PHE A C 1
ATOM 629 O O . PHE A 1 84 ? -3.610 4.206 -1.594 1.00 93.88 84 PHE A O 1
ATOM 636 N N . ILE A 1 85 ? -5.531 4.246 -0.439 1.00 90.81 85 ILE A N 1
ATOM 637 C CA . ILE A 1 85 ? -6.377 4.840 -1.478 1.00 90.81 85 ILE A CA 1
ATOM 638 C C . ILE A 1 85 ? -6.624 6.289 -1.060 1.00 90.81 85 ILE A C 1
ATOM 640 O O . ILE A 1 85 ? -7.093 6.529 0.052 1.00 90.81 85 ILE A O 1
ATOM 644 N N . ALA A 1 86 ? -6.304 7.253 -1.924 1.00 83.31 86 ALA A N 1
ATOM 645 C CA . ALA A 1 86 ? -6.628 8.649 -1.641 1.00 83.31 86 ALA A CA 1
ATOM 646 C C . ALA A 1 86 ? -8.146 8.872 -1.698 1.00 83.31 86 ALA A C 1
ATOM 648 O O . ALA A 1 86 ? -8.817 8.216 -2.490 1.00 83.31 86 ALA A O 1
ATOM 649 N N . ASP A 1 87 ? -8.680 9.832 -0.941 1.00 74.81 87 ASP A N 1
ATOM 650 C CA . ASP A 1 87 ? -10.128 10.143 -0.909 1.00 74.81 87 ASP A CA 1
ATOM 651 C C . ASP A 1 87 ? -10.739 10.479 -2.287 1.00 74.81 87 ASP A C 1
ATOM 653 O O . ASP A 1 87 ? -11.923 10.259 -2.533 1.00 74.81 87 ASP A O 1
ATOM 657 N N . ASN A 1 88 ? -9.920 10.921 -3.248 1.00 66.00 88 ASN A N 1
ATOM 658 C CA . ASN A 1 88 ? -10.340 11.097 -4.639 1.00 66.00 88 ASN A CA 1
ATOM 659 C C . ASN A 1 88 ? -9.434 10.332 -5.624 1.00 66.00 88 ASN A C 1
ATOM 661 O O . ASN A 1 88 ? -8.650 10.946 -6.364 1.00 66.00 88 ASN A O 1
ATOM 665 N N . PRO A 1 89 ? -9.554 8.995 -5.686 1.00 60.78 89 PRO A N 1
ATOM 666 C CA . PRO A 1 89 ? -8.687 8.169 -6.520 1.00 60.78 89 PRO A CA 1
ATOM 667 C C . PRO A 1 89 ? -9.022 8.321 -8.013 1.00 60.78 89 PRO A C 1
ATOM 669 O O . PRO A 1 89 ? -8.155 8.148 -8.866 1.00 60.78 89 PRO A O 1
ATOM 672 N N . LEU A 1 90 ? -10.258 8.726 -8.340 1.00 57.88 90 LEU A N 1
ATOM 673 C CA . LEU A 1 90 ? -10.728 8.965 -9.711 1.00 57.88 90 LEU A CA 1
ATOM 674 C C . LEU A 1 90 ? -10.039 10.157 -10.387 1.00 57.88 90 LEU A C 1
ATOM 676 O O . LEU A 1 90 ? -10.043 10.253 -11.612 1.00 57.88 90 LEU A O 1
ATOM 680 N N . SER A 1 91 ? -9.426 11.052 -9.608 1.00 62.34 91 SER A N 1
ATOM 681 C CA . SER A 1 91 ? -8.603 12.135 -10.152 1.00 62.34 91 SER A CA 1
ATOM 682 C C . SER A 1 91 ? -7.273 11.647 -10.741 1.00 62.34 91 SER A C 1
ATOM 684 O O . SER A 1 91 ? -6.598 12.417 -11.426 1.00 62.34 91 SER A O 1
ATOM 686 N N . GLY A 1 92 ? -6.868 10.403 -10.444 1.00 56.00 92 GLY A N 1
ATOM 687 C CA . GLY A 1 92 ? -5.565 9.843 -10.813 1.00 56.00 92 GLY A CA 1
ATOM 688 C C . GLY A 1 92 ? -4.371 10.564 -10.175 1.00 56.00 92 GLY A C 1
ATOM 689 O O . GLY A 1 92 ? -3.229 10.217 -10.457 1.00 56.00 92 GLY A O 1
ATOM 690 N N . ASN A 1 93 ? -4.611 11.573 -9.330 1.00 61.34 93 ASN A N 1
ATOM 691 C CA . ASN A 1 93 ? -3.581 12.373 -8.686 1.00 61.34 93 ASN A CA 1
ATOM 692 C C . ASN A 1 93 ? -3.588 12.095 -7.182 1.00 61.34 93 ASN A C 1
ATOM 694 O O . ASN A 1 93 ? -4.216 12.808 -6.397 1.00 61.34 93 ASN A O 1
ATOM 698 N N . LEU A 1 94 ? -2.852 11.057 -6.787 1.00 69.69 94 LEU A N 1
ATOM 699 C CA . LEU A 1 94 ? -2.677 10.706 -5.377 1.00 69.69 94 LEU A CA 1
ATOM 700 C C . LEU A 1 94 ? -1.783 11.718 -4.628 1.00 69.69 94 LEU A C 1
ATOM 702 O O . LEU A 1 94 ? -1.777 11.738 -3.402 1.00 69.69 94 LEU A O 1
ATOM 706 N N . SER A 1 95 ? -1.104 12.632 -5.336 1.00 62.56 95 SER A N 1
ATOM 707 C CA . SER A 1 95 ? -0.232 13.672 -4.761 1.00 62.56 95 SER A CA 1
ATOM 708 C C . SER A 1 95 ? -0.986 14.814 -4.063 1.00 62.56 95 SER A C 1
ATOM 710 O O . SER A 1 95 ? -0.356 15.685 -3.464 1.00 62.56 95 SER A O 1
ATOM 712 N N . LYS A 1 96 ? -2.323 14.849 -4.162 1.00 61.28 96 LYS A N 1
ATOM 713 C CA . LYS A 1 96 ? -3.202 15.833 -3.497 1.00 61.28 96 LYS A CA 1
ATOM 714 C C . LYS A 1 96 ? -4.148 15.205 -2.464 1.00 61.28 96 LYS A C 1
ATOM 716 O O . LYS A 1 96 ? -5.097 15.873 -2.053 1.00 61.28 96 LYS A O 1
ATOM 721 N N . GLY A 1 97 ? -3.918 13.942 -2.092 1.00 63.22 97 GLY A N 1
ATOM 722 C CA . GLY A 1 97 ? -4.708 13.232 -1.083 1.00 63.22 97 GLY A CA 1
ATOM 723 C C . GLY A 1 97 ? -4.794 14.002 0.236 1.00 63.22 97 GLY A C 1
ATOM 724 O O . GLY A 1 97 ? -3.942 14.842 0.545 1.00 63.22 97 GLY A O 1
ATOM 725 N N . ASN A 1 98 ? -5.857 13.752 0.995 1.00 71.88 98 ASN A N 1
ATOM 726 C CA . ASN A 1 98 ? -6.011 14.335 2.318 1.00 71.88 98 ASN A CA 1
ATOM 727 C C . ASN A 1 98 ? -5.770 13.217 3.340 1.00 71.88 98 ASN A C 1
ATOM 729 O O . ASN A 1 98 ? -6.643 12.368 3.523 1.00 71.88 98 ASN A O 1
ATOM 733 N N . PRO A 1 99 ? -4.639 13.238 4.066 1.00 66.81 99 PRO A N 1
ATOM 734 C CA . PRO A 1 99 ? -4.231 12.131 4.930 1.00 66.81 99 PRO A CA 1
ATOM 735 C C . PRO A 1 99 ? -5.206 11.845 6.084 1.00 66.81 99 PRO A C 1
ATOM 737 O O . PRO A 1 99 ? -5.089 10.815 6.742 1.00 66.81 99 PRO A O 1
ATOM 740 N N . HIS A 1 100 ? -6.164 12.739 6.360 1.00 69.81 100 HIS A N 1
ATOM 741 C CA . HIS A 1 100 ? -7.219 12.510 7.351 1.00 69.81 100 HIS A CA 1
ATOM 742 C C . HIS A 1 100 ? -8.395 11.671 6.839 1.00 69.81 100 HIS A C 1
ATOM 744 O O . HIS A 1 100 ? -9.204 11.221 7.645 1.00 69.81 100 HIS A O 1
ATOM 750 N N . ILE A 1 101 ? -8.506 11.482 5.527 1.00 76.50 101 ILE A N 1
ATOM 751 C CA . ILE A 1 101 ? -9.598 10.750 4.868 1.00 76.50 101 ILE A CA 1
ATOM 752 C C . ILE A 1 101 ? -9.086 9.680 3.900 1.00 76.50 101 ILE A C 1
ATOM 754 O O . ILE A 1 101 ? -9.843 8.783 3.544 1.00 76.50 101 ILE A O 1
ATOM 758 N N . ASP A 1 102 ? -7.803 9.718 3.540 1.00 86.94 102 ASP A N 1
ATOM 759 C CA . ASP A 1 102 ? -7.151 8.641 2.806 1.00 86.94 102 ASP A CA 1
ATOM 760 C C . ASP A 1 102 ? -7.287 7.308 3.570 1.00 86.94 102 ASP A C 1
ATOM 762 O O . ASP A 1 1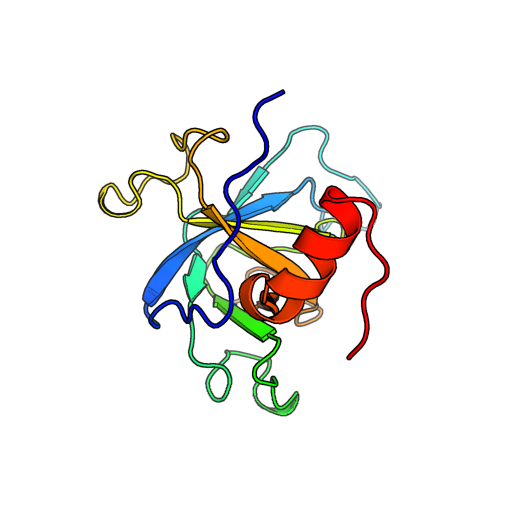02 ? -7.117 7.229 4.793 1.00 86.94 102 ASP A O 1
ATOM 766 N N . LEU A 1 103 ? -7.623 6.254 2.828 1.00 91.62 103 LEU A N 1
ATOM 767 C CA . LEU A 1 103 ? -7.915 4.929 3.358 1.00 91.62 103 LEU A CA 1
ATOM 768 C C . LEU A 1 103 ? -6.663 4.054 3.316 1.00 91.62 103 LEU A C 1
ATOM 770 O O . LEU A 1 103 ? -6.247 3.624 2.240 1.00 91.62 103 LEU A O 1
ATOM 774 N N . ILE A 1 104 ? -6.100 3.713 4.473 1.00 94.38 104 ILE A N 1
ATOM 775 C CA . ILE A 1 104 ? -4.992 2.758 4.568 1.00 94.38 104 ILE A CA 1
ATOM 776 C C . ILE A 1 104 ? -5.547 1.338 4.421 1.00 94.38 104 ILE A C 1
ATOM 778 O O . ILE A 1 104 ? -6.292 0.844 5.271 1.00 94.38 104 ILE A O 1
ATOM 782 N N . LEU A 1 105 ? -5.156 0.664 3.341 1.00 96.62 105 LEU A N 1
ATOM 783 C CA . LEU A 1 105 ? -5.537 -0.723 3.059 1.00 96.62 105 LEU A CA 1
ATOM 784 C C . LEU A 1 105 ? -4.380 -1.710 3.189 1.00 96.62 105 LEU A C 1
ATOM 786 O O . LEU A 1 105 ? -4.628 -2.914 3.292 1.00 96.62 105 LEU A O 1
ATOM 790 N N . GLY A 1 106 ? -3.139 -1.224 3.191 1.00 97.62 106 GLY A N 1
ATOM 791 C CA . GLY A 1 106 ? -1.974 -2.087 3.268 1.00 97.62 106 GLY A CA 1
ATOM 792 C C . GLY A 1 106 ? -0.792 -1.483 4.013 1.00 97.62 106 GLY A C 1
ATOM 793 O O . GLY A 1 106 ? -0.733 -0.280 4.255 1.00 97.62 106 GLY A O 1
ATOM 794 N N . ILE A 1 107 ? 0.157 -2.348 4.357 1.00 98.06 107 ILE A N 1
ATOM 795 C CA . 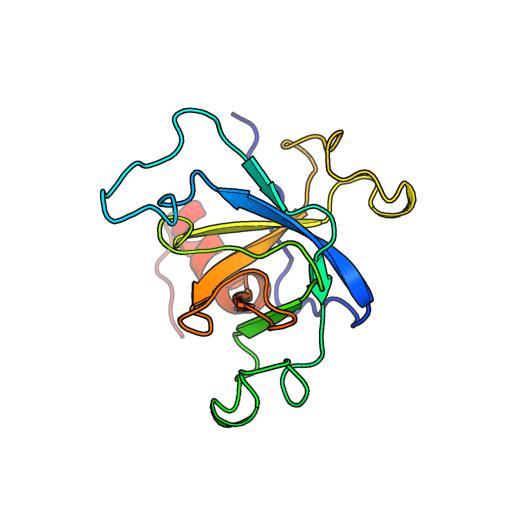ILE A 1 107 ? 1.426 -1.989 4.998 1.00 98.06 107 ILE A CA 1
ATOM 796 C C . ILE A 1 107 ? 2.561 -2.542 4.139 1.00 98.06 107 ILE A C 1
ATOM 798 O O . ILE A 1 107 ? 2.545 -3.733 3.821 1.00 98.06 107 ILE A O 1
ATOM 802 N N . VAL A 1 108 ? 3.538 -1.710 3.767 1.00 97.69 108 VAL A N 1
ATOM 803 C CA . VAL A 1 108 ? 4.710 -2.133 2.977 1.00 97.69 108 VAL A CA 1
ATOM 804 C C . VAL A 1 108 ? 5.425 -3.286 3.678 1.00 97.69 108 VAL A C 1
ATOM 806 O O . VAL A 1 108 ? 5.817 -3.152 4.840 1.00 97.69 108 VAL A O 1
ATOM 809 N N . SER A 1 109 ? 5.599 -4.410 2.976 1.00 96.56 109 SER A N 1
ATOM 810 C CA . SER A 1 109 ? 6.164 -5.631 3.556 1.00 96.56 109 SER A CA 1
ATOM 811 C C . SER A 1 109 ? 7.436 -6.063 2.830 1.00 96.56 109 SER A C 1
ATOM 813 O O . SER A 1 109 ? 8.540 -5.858 3.340 1.00 96.56 109 SER A O 1
ATOM 815 N N . PHE A 1 110 ? 7.306 -6.618 1.625 1.00 94.94 110 PHE A N 1
ATOM 816 C CA . PHE A 1 110 ? 8.438 -7.164 0.880 1.00 94.94 110 PHE A CA 1
ATOM 817 C C . PHE A 1 110 ? 8.205 -7.119 -0.627 1.00 94.94 110 PHE A C 1
ATOM 819 O O . PHE A 1 110 ? 7.087 -6.967 -1.107 1.00 94.94 110 PHE A O 1
ATOM 826 N N . GLY A 1 111 ? 9.273 -7.326 -1.385 1.00 93.88 111 GLY A N 1
ATOM 827 C CA . GLY A 1 111 ? 9.216 -7.434 -2.832 1.00 93.88 111 GLY A CA 1
ATOM 828 C C . GLY A 1 111 ? 10.522 -7.987 -3.390 1.00 93.88 111 GLY A C 1
ATOM 829 O O . GLY A 1 111 ? 11.429 -8.360 -2.633 1.00 93.88 111 GLY A O 1
ATOM 830 N N . PRO A 1 112 ? 10.643 -8.065 -4.720 1.00 91.06 112 PRO A N 1
ATOM 831 C CA . PRO A 1 112 ? 11.885 -8.451 -5.370 1.00 91.06 112 PRO A CA 1
ATOM 832 C C . PRO A 1 112 ? 13.039 -7.506 -5.004 1.00 91.06 112 PRO A C 1
ATOM 834 O O . PRO A 1 112 ? 12.845 -6.324 -4.759 1.00 91.06 112 PRO A O 1
ATOM 837 N N . ALA A 1 113 ? 14.277 -8.008 -5.047 1.00 86.75 113 ALA A N 1
ATOM 838 C CA . ALA A 1 113 ? 15.459 -7.230 -4.650 1.00 86.75 113 ALA A CA 1
ATOM 839 C C . ALA A 1 113 ? 15.699 -5.947 -5.476 1.00 86.75 113 ALA A C 1
ATOM 841 O O . ALA A 1 113 ? 16.422 -5.060 -5.033 1.00 86.75 113 ALA A O 1
ATOM 842 N N . ALA A 1 114 ? 15.144 -5.872 -6.688 1.00 85.56 114 ALA A N 1
ATOM 843 C CA . ALA A 1 114 ? 15.214 -4.691 -7.537 1.00 85.56 114 ALA A CA 1
ATOM 844 C C . ALA A 1 114 ? 13.832 -4.044 -7.621 1.00 85.56 114 ALA A C 1
ATOM 846 O O . ALA A 1 114 ? 12.898 -4.688 -8.104 1.00 85.56 114 ALA A O 1
ATOM 847 N N . CYS A 1 115 ? 13.759 -2.786 -7.202 1.00 87.12 115 CYS A N 1
ATOM 848 C CA . CYS A 1 115 ? 12.545 -1.980 -7.165 1.00 87.12 115 CYS A CA 1
ATOM 849 C C . CYS A 1 115 ? 12.300 -1.292 -8.514 1.00 87.12 115 CYS A C 1
ATOM 851 O O . CYS A 1 115 ? 13.248 -1.077 -9.279 1.00 87.12 115 CYS A O 1
ATOM 853 N N . ALA A 1 116 ? 11.045 -0.949 -8.810 1.00 82.75 116 ALA A N 1
ATOM 854 C CA . ALA A 1 116 ? 10.649 -0.136 -9.972 1.00 82.75 116 ALA A CA 1
ATOM 855 C C . ALA A 1 116 ? 11.157 -0.679 -11.329 1.00 82.75 116 ALA A C 1
ATOM 857 O O . ALA A 1 116 ? 11.607 0.058 -12.208 1.00 82.75 116 ALA A O 1
ATOM 858 N N . ARG A 1 117 ? 11.119 -2.008 -11.504 1.00 86.25 117 ARG A N 1
ATOM 859 C CA . ARG A 1 117 ? 11.532 -2.703 -12.745 1.00 86.25 117 ARG A CA 1
ATOM 860 C C . ARG A 1 117 ? 10.408 -3.505 -13.377 1.00 86.25 117 ARG A C 1
ATOM 862 O O . ARG A 1 117 ? 10.630 -4.624 -13.844 1.00 86.25 117 ARG A O 1
ATOM 869 N N . GLY A 1 118 ? 9.195 -2.968 -13.351 1.00 86.44 118 GLY A N 1
ATOM 870 C CA . GLY A 1 118 ? 8.053 -3.724 -13.839 1.00 86.44 118 GLY A CA 1
ATOM 871 C C . GLY A 1 118 ? 7.723 -4.931 -12.940 1.00 86.44 118 GLY A C 1
ATOM 872 O O . GLY A 1 118 ? 7.284 -5.958 -13.449 1.00 86.44 118 GLY A O 1
ATOM 873 N N . ARG A 1 119 ? 7.967 -4.829 -11.626 1.00 91.81 119 ARG A N 1
ATOM 874 C CA . ARG A 1 119 ? 7.686 -5.880 -10.635 1.00 91.81 119 ARG A CA 1
ATOM 875 C C . ARG A 1 119 ? 6.778 -5.339 -9.536 1.00 91.81 119 ARG A C 1
ATOM 877 O O . ARG A 1 119 ? 6.817 -4.146 -9.265 1.00 91.81 119 ARG A O 1
ATOM 884 N N . GLY A 1 120 ? 5.947 -6.203 -8.965 1.00 94.69 120 GLY A N 1
ATOM 885 C CA . GLY A 1 120 ? 5.038 -5.855 -7.881 1.00 94.69 120 GLY A CA 1
ATOM 886 C C . GLY A 1 120 ? 5.685 -5.976 -6.502 1.00 94.69 120 GLY A C 1
ATOM 887 O O . GLY A 1 120 ? 6.593 -6.787 -6.292 1.00 94.69 120 GLY A O 1
ATOM 888 N N . GLY A 1 121 ? 5.161 -5.193 -5.565 1.00 96.25 121 GLY A N 1
ATOM 889 C CA . GLY A 1 121 ? 5.406 -5.308 -4.132 1.00 96.25 121 GLY A CA 1
ATOM 890 C C . GLY A 1 121 ? 4.265 -6.047 -3.432 1.00 96.25 121 GLY A C 1
ATOM 891 O O . GLY A 1 121 ? 3.115 -6.022 -3.881 1.00 96.25 121 GLY A O 1
ATOM 892 N N . ALA A 1 122 ? 4.582 -6.705 -2.319 1.00 97.56 122 ALA A N 1
ATOM 893 C CA . ALA A 1 122 ? 3.614 -7.302 -1.413 1.00 97.56 122 ALA A CA 1
ATOM 894 C C . ALA A 1 122 ? 3.439 -6.436 -0.162 1.00 97.56 122 ALA A C 1
ATOM 896 O O . ALA A 1 122 ? 4.402 -6.003 0.481 1.00 97.56 122 ALA A O 1
ATOM 897 N N . TYR A 1 123 ? 2.180 -6.249 0.210 1.00 98.38 123 TYR A N 1
ATOM 898 C CA . TYR A 1 123 ? 1.748 -5.419 1.322 1.00 98.38 123 TYR A CA 1
ATOM 899 C C . TYR A 1 123 ? 0.862 -6.251 2.248 1.00 98.38 123 TYR A C 1
ATOM 901 O O . TYR A 1 123 ? 0.013 -7.006 1.773 1.00 98.38 123 TYR A O 1
ATOM 909 N N . THR A 1 124 ? 1.022 -6.125 3.563 1.00 98.19 124 THR A N 1
ATOM 910 C CA . THR A 1 124 ? 0.117 -6.773 4.526 1.00 98.19 124 THR A CA 1
ATOM 911 C C . THR A 1 124 ? -1.275 -6.171 4.389 1.00 98.19 124 THR A C 1
ATOM 913 O O . THR A 1 124 ? -1.409 -4.951 4.417 1.00 98.19 124 THR A O 1
ATOM 916 N N . ARG A 1 125 ? -2.312 -7.001 4.257 1.00 98.00 125 ARG A N 1
ATOM 917 C CA . ARG A 1 125 ? -3.708 -6.573 4.122 1.00 98.00 125 ARG A CA 1
ATOM 918 C C . ARG A 1 125 ? -4.254 -6.091 5.467 1.00 98.00 125 ARG A C 1
ATOM 920 O O . ARG A 1 125 ? -4.494 -6.893 6.364 1.00 98.00 125 ARG A O 1
ATOM 927 N N . VAL A 1 126 ? -4.532 -4.792 5.587 1.00 97.81 126 VAL A N 1
ATOM 928 C CA . VAL A 1 126 ? -5.057 -4.196 6.833 1.00 97.81 126 VAL A CA 1
ATOM 929 C C . VAL A 1 126 ? -6.424 -4.764 7.209 1.00 97.81 126 VAL A C 1
ATOM 931 O O . VAL A 1 126 ? -6.667 -5.031 8.381 1.00 97.81 126 VAL A O 1
ATOM 934 N N . SER A 1 127 ? -7.296 -5.017 6.228 1.00 97.31 127 SER A N 1
ATOM 935 C CA . SER A 1 127 ? -8.630 -5.580 6.475 1.00 97.31 127 SER A CA 1
ATOM 936 C C . SER A 1 127 ? -8.617 -6.995 7.061 1.00 97.31 127 SER A C 1
ATOM 938 O O . SER A 1 127 ? -9.623 -7.412 7.632 1.00 97.31 127 SER A O 1
ATOM 940 N N . ASP A 1 128 ? -7.503 -7.719 6.940 1.00 96.75 128 ASP A N 1
ATOM 941 C CA . ASP A 1 128 ? -7.317 -9.049 7.531 1.00 96.75 128 ASP A CA 1
ATOM 942 C C . ASP A 1 128 ? -6.826 -8.959 8.985 1.00 96.75 128 ASP A C 1
ATOM 944 O O . ASP A 1 128 ? -7.108 -9.824 9.803 1.00 96.75 128 ASP A O 1
ATOM 948 N N . MET A 1 129 ? -6.157 -7.855 9.331 1.00 95.25 129 MET A N 1
ATOM 949 C CA . MET A 1 129 ? -5.644 -7.570 10.676 1.00 95.25 129 MET A CA 1
ATOM 950 C C . MET A 1 129 ? -6.600 -6.694 11.499 1.00 95.25 129 MET A C 1
ATOM 952 O O . MET A 1 129 ? -6.265 -6.290 12.612 1.00 95.25 129 MET A O 1
ATOM 956 N N . ARG A 1 130 ? -7.776 -6.351 10.954 1.00 95.19 130 ARG A N 1
ATOM 957 C CA . ARG A 1 130 ? -8.630 -5.285 11.493 1.00 95.19 130 ARG A CA 1
ATOM 958 C C . ARG A 1 130 ? -9.117 -5.562 12.914 1.00 95.19 130 ARG A C 1
ATOM 960 O O . ARG A 1 130 ? -9.019 -4.670 13.745 1.00 95.19 130 ARG A O 1
ATOM 967 N N . ASP A 1 131 ? -9.558 -6.785 13.213 1.00 94.88 131 ASP A N 1
ATOM 968 C CA . ASP A 1 131 ? -10.008 -7.137 14.570 1.00 94.88 131 ASP A CA 1
ATOM 969 C C . ASP A 1 131 ? -8.890 -6.974 15.604 1.00 94.88 131 ASP A C 1
ATOM 971 O O . ASP A 1 131 ? -9.119 -6.470 16.703 1.00 94.88 131 ASP A O 1
ATOM 975 N N . TRP A 1 132 ? -7.672 -7.394 15.248 1.00 95.62 132 TRP A N 1
ATOM 976 C CA . TRP A 1 132 ? -6.506 -7.239 16.109 1.00 95.62 132 TRP A CA 1
ATOM 977 C C . TRP A 1 132 ? -6.182 -5.758 16.328 1.00 95.62 132 TRP A C 1
ATOM 979 O O . TRP A 1 132 ? -5.986 -5.341 17.468 1.00 95.62 132 TRP A O 1
ATOM 989 N N . ILE A 1 133 ? -6.188 -4.950 15.263 1.00 94.62 133 ILE A N 1
ATOM 990 C CA . ILE A 1 133 ? -5.949 -3.502 15.353 1.00 94.62 133 ILE A CA 1
ATOM 991 C C . ILE A 1 133 ? -6.985 -2.838 16.269 1.00 94.62 133 ILE A C 1
ATOM 993 O O . ILE A 1 133 ? -6.605 -2.108 17.186 1.00 94.62 133 ILE A O 1
ATOM 997 N N . ASP A 1 134 ? -8.271 -3.120 16.059 1.00 93.75 134 ASP A N 1
ATOM 998 C CA . ASP A 1 134 ? -9.360 -2.530 16.838 1.00 93.75 134 ASP A CA 1
ATOM 999 C C . ASP A 1 134 ? -9.269 -2.946 18.314 1.00 93.75 134 ASP A C 1
ATOM 1001 O O . ASP A 1 134 ? -9.367 -2.095 19.199 1.00 93.75 134 ASP A O 1
ATOM 1005 N N . ALA A 1 135 ? -8.966 -4.218 18.603 1.00 94.62 135 ALA A N 1
ATOM 1006 C CA . ALA A 1 135 ? -8.755 -4.684 19.972 1.00 94.62 135 ALA A CA 1
ATOM 1007 C C . ALA A 1 135 ? -7.617 -3.925 20.675 1.00 94.62 135 ALA A C 1
ATOM 1009 O O . ALA A 1 135 ? -7.782 -3.501 21.820 1.00 94.62 135 ALA A O 1
ATOM 1010 N N . ILE A 1 136 ? -6.488 -3.701 19.993 1.00 94.81 136 ILE A N 1
ATOM 1011 C CA . ILE A 1 136 ? -5.362 -2.939 20.551 1.00 94.81 136 ILE A CA 1
ATOM 1012 C C . ILE A 1 136 ? -5.743 -1.471 20.788 1.00 94.81 136 ILE A C 1
ATOM 1014 O O . ILE A 1 136 ? -5.439 -0.936 21.857 1.00 94.81 136 ILE A O 1
ATOM 1018 N N . ILE A 1 137 ? -6.435 -0.828 19.840 1.00 91.50 137 ILE A N 1
ATOM 1019 C CA . ILE A 1 137 ? -6.893 0.569 19.973 1.00 91.50 137 ILE A CA 1
ATOM 1020 C C . ILE A 1 137 ? -7.875 0.720 21.145 1.00 91.50 137 ILE A C 1
ATOM 1022 O O . ILE A 1 137 ? -7.827 1.712 21.874 1.00 91.50 137 ILE A O 1
ATOM 1026 N N . GLU A 1 138 ? -8.735 -0.273 21.359 1.00 92.75 138 GLU A N 1
ATOM 1027 C CA . GLU A 1 138 ? -9.723 -0.292 22.440 1.00 92.75 138 GLU A CA 1
ATOM 1028 C C . GLU A 1 138 ? -9.155 -0.767 23.791 1.00 92.75 138 GLU A C 1
ATOM 1030 O O . GLU A 1 138 ? -9.879 -0.784 24.789 1.00 92.75 138 GLU A O 1
ATOM 1035 N N . GLY A 1 139 ? -7.878 -1.165 23.847 1.00 92.44 139 GLY A N 1
ATOM 1036 C CA . GLY A 1 139 ? -7.246 -1.693 25.060 1.00 92.44 139 GLY A CA 1
ATOM 1037 C C . GLY A 1 139 ? -7.784 -3.063 25.494 1.00 92.44 139 GLY A C 1
ATOM 1038 O O . GLY A 1 139 ? -7.757 -3.394 26.681 1.00 92.44 139 GLY A O 1
ATOM 1039 N N . LYS A 1 140 ? -8.297 -3.855 24.550 1.00 93.44 140 LYS A N 1
ATOM 1040 C CA . LYS A 1 140 ? -8.833 -5.204 24.764 1.00 93.44 140 LYS A CA 1
ATOM 1041 C C . LYS A 1 140 ? -7.787 -6.270 24.434 1.00 93.44 140 LYS A C 1
ATOM 1043 O O . LYS A 1 140 ? -6.852 -6.053 23.668 1.00 93.44 140 LYS A O 1
ATOM 1048 N N . THR A 1 141 ? -7.959 -7.459 25.003 1.00 89.88 141 THR A N 1
ATOM 1049 C CA . THR A 1 141 ? -7.188 -8.642 24.605 1.00 89.88 141 THR A CA 1
ATOM 1050 C C . THR A 1 141 ? -7.745 -9.193 23.296 1.00 89.88 141 THR A C 1
ATOM 1052 O O . THR A 1 141 ? -8.950 -9.404 23.184 1.00 89.88 141 THR A O 1
ATOM 1055 N N . TYR A 1 142 ? -6.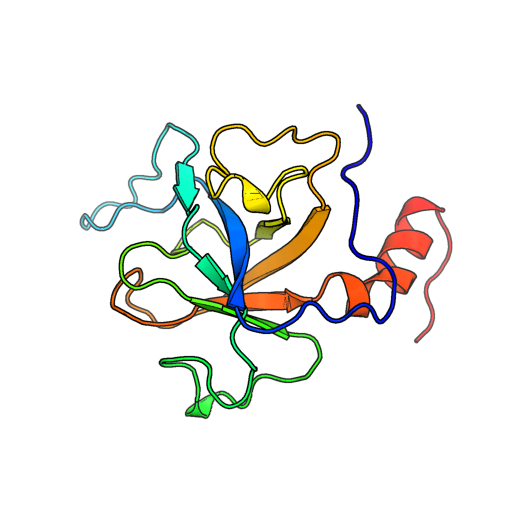871 -9.440 22.324 1.00 89.25 142 TYR A N 1
ATOM 1056 C CA . TYR A 1 142 ? -7.218 -10.131 21.085 1.00 89.25 142 TYR A CA 1
ATOM 1057 C C . TYR A 1 142 ? -7.105 -11.651 21.267 1.00 89.25 142 TYR A C 1
ATOM 1059 O O . TYR A 1 142 ? -6.159 -12.132 21.894 1.00 89.25 142 TYR A O 1
ATOM 1067 N N . SER A 1 143 ? -8.056 -12.396 20.708 1.00 80.50 143 SER A N 1
ATOM 1068 C CA . SER A 1 143 ? -8.024 -13.857 20.610 1.00 80.50 143 SER A CA 1
ATOM 1069 C C . SER A 1 143 ? -8.372 -14.262 19.181 1.00 80.50 143 SER A C 1
ATOM 1071 O O . SER A 1 143 ? -9.388 -13.791 18.668 1.00 80.50 143 SER A O 1
ATOM 1073 N N . GLU A 1 144 ? -7.533 -15.108 18.582 1.00 67.94 144 GLU A N 1
ATOM 1074 C CA . GLU 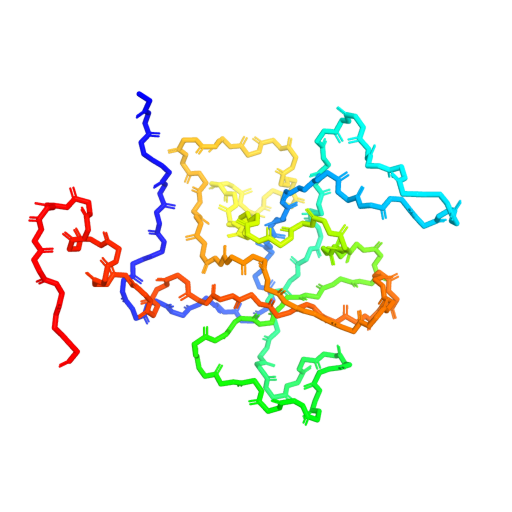A 1 144 ? -7.708 -15.675 17.233 1.00 67.94 144 GLU A CA 1
ATOM 1075 C C . GLU A 1 144 ? -8.866 -16.676 17.137 1.00 67.94 144 GLU A C 1
ATOM 1077 O O . GLU A 1 144 ? -9.108 -17.412 18.125 1.00 67.94 144 GLU A O 1
#

InterPro domains:
  IPR001254 Serine proteases, trypsin domain [PF00089] (11-133)
  IPR001254 Serine proteases, trypsin domain [PS50240] (1-138)
  IPR009003 Peptidase S1, PA clan [SSF50494] (12-139)
  IPR033116 Serine proteases, trypsin family, serine active site [PS00135] (73-84)
  IPR050430 Peptidase S1 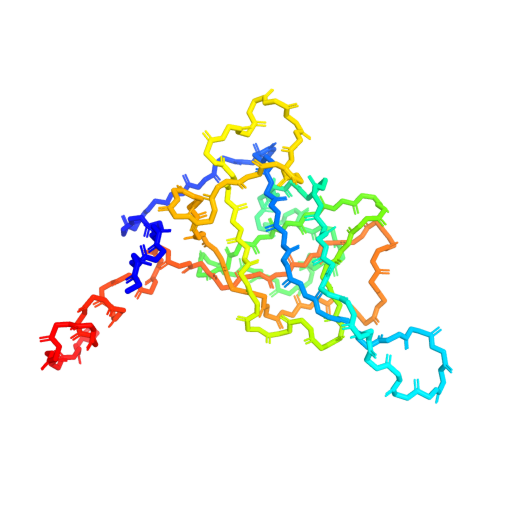family serine proteases [PTHR24276] (11-139)

Foldseek 3Di:
DQDFAEDAAPDDDDWFQWKKWKFQDQDPDPDRDGHPDIDMDGGKTWDDQCPFFQCVVVSDDPQKIKIWDQAAFDAPGRFQTFIWQAPCCVVSCSVPGDRNHIYGQWTFHAWDNDTNHRGIGMTGGRSNCVQVVVCVVVVHDDDD

Radius of gyration: 15.17 Å; chains: 1; bounding box: 39×34×40 Å

Organism: NCBI:txid121088

Secondary structure (DSSP, 8-state):
-PPPEEPPTT--PPTT-EEEEEE--B-SSSS--B-SS-EEEEEEEEE-GGG-TT-GGG---TTEEEEE-SS----TT-TTPEEEE-S-GGGS-GGG--TTT-EEEEEEEE--SS-SSS-EEEEEEGGGSHHHHHHHHTTPPP--

pLDDT: mean 86.56, std 12.87, range [47.28, 98.38]

Sequence (144 aa):
VPTPTLSEKGTQHPGGTYVGALGWDIGHGGYREVYDTLRMASSLQIVENPYCPGLERWALGAHLICAYSTYEDTCQGDSGGPLFIADNPLSGNLSKGNPHIDLILGIVSFGPAACARGRGGAYTRVSDMRDWIDAIIEGKTYSE